Protein AF-A0A5E6NGQ7-F1 (afdb_monomer_lite)

Secondary structure (DSSP, 8-state):
--SS-SSEESTTSTTGGG-EEE--SSSSSS--TTTEEETTTTTEEEEE----HHHHEEEEE-TTS-EEEEEEEEEETTS-EEEEEEEE----TTS--

Structure (mmCIF, N/CA/C/O backbone):
data_AF-A0A5E6NGQ7-F1
#
_entry.id   AF-A0A5E6NGQ7-F1
#
loop_
_atom_site.group_PDB
_atom_site.id
_atom_site.type_symbol
_atom_site.label_atom_id
_atom_site.label_alt_id
_atom_site.label_comp_id
_atom_site.label_asym_id
_atom_site.label_entity_id
_atom_site.label_seq_id
_atom_site.pdbx_PDB_ins_code
_atom_site.Cartn_x
_atom_site.Cartn_y
_atom_site.Cartn_z
_atom_site.occupancy
_atom_site.B_iso_or_equiv
_atom_site.auth_seq_id
_atom_site.auth_comp_id
_atom_site.auth_asym_id
_atom_site.auth_atom_id
_atom_site.pdbx_PDB_model_num
ATOM 1 N N . MET A 1 1 ? -5.392 8.891 7.326 1.00 77.38 1 MET A N 1
ATOM 2 C CA . MET A 1 1 ? -4.154 9.348 7.990 1.00 77.38 1 MET A CA 1
ATOM 3 C C . MET A 1 1 ? -4.274 9.005 9.465 1.00 77.38 1 MET A C 1
ATOM 5 O O . MET A 1 1 ? -5.401 9.082 9.945 1.00 77.38 1 MET A O 1
ATOM 9 N N . ASP A 1 2 ? -3.164 8.585 10.086 1.00 93.94 2 ASP A N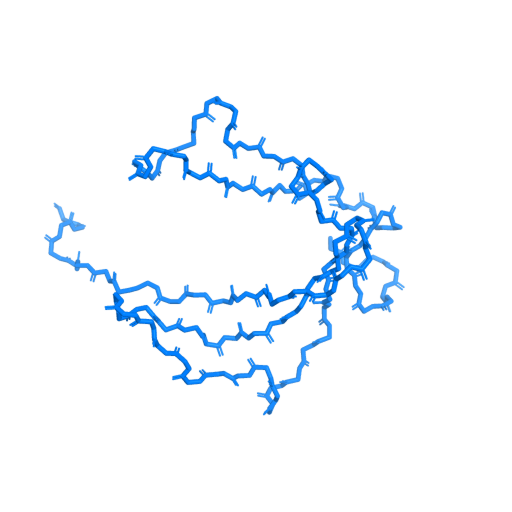 1
ATOM 10 C CA . ASP A 1 2 ? -3.082 7.967 11.424 1.00 93.94 2 ASP A CA 1
ATOM 11 C C . ASP A 1 2 ? -3.467 9.015 12.468 1.00 93.94 2 ASP A C 1
ATOM 13 O O . ASP A 1 2 ? -2.723 9.953 12.743 1.00 93.94 2 ASP A O 1
ATOM 17 N N . SER A 1 3 ? -4.711 8.947 12.914 1.00 96.62 3 SER A N 1
ATOM 18 C CA . SER A 1 3 ? -5.362 9.966 13.732 1.00 96.62 3 SER A CA 1
ATOM 19 C C . SER A 1 3 ? -5.322 9.634 15.217 1.00 96.62 3 SER A C 1
ATOM 21 O O . SER A 1 3 ? -5.453 10.538 16.044 1.00 96.62 3 SER A O 1
ATOM 23 N N . ASN A 1 4 ? -5.117 8.362 15.554 1.00 96.69 4 ASN A N 1
ATOM 24 C CA . ASN A 1 4 ? -4.948 7.886 16.921 1.00 96.69 4 ASN A CA 1
ATOM 25 C C . ASN A 1 4 ? -3.466 7.633 17.287 1.00 96.69 4 ASN A C 1
ATOM 27 O O . ASN A 1 4 ? -3.182 7.401 18.461 1.00 96.69 4 ASN A O 1
ATOM 3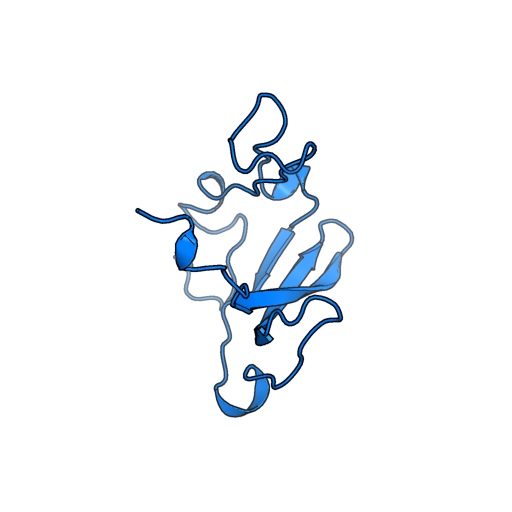1 N N . ASN A 1 5 ? -2.535 7.779 16.335 1.00 95.75 5 ASN A N 1
ATOM 32 C CA . ASN A 1 5 ? -1.086 7.591 16.474 1.00 95.75 5 ASN A CA 1
ATOM 33 C C . ASN A 1 5 ? -0.700 6.183 16.951 1.00 95.75 5 ASN A C 1
ATOM 35 O O . ASN A 1 5 ? 0.205 6.035 17.779 1.00 95.75 5 ASN A O 1
ATOM 39 N N . ASP A 1 6 ? -1.389 5.149 16.466 1.00 96.50 6 ASP A N 1
ATOM 40 C CA . ASP A 1 6 ? -1.123 3.758 16.854 1.00 96.50 6 ASP A CA 1
ATOM 41 C C . ASP A 1 6 ? -0.163 3.016 15.902 1.00 96.50 6 ASP A C 1
ATOM 43 O O . ASP A 1 6 ? 0.122 1.828 16.095 1.00 96.50 6 ASP A O 1
ATOM 47 N N . GLY A 1 7 ? 0.403 3.723 14.917 1.00 96.19 7 GLY A N 1
ATOM 48 C CA . GLY A 1 7 ? 1.407 3.180 14.005 1.00 96.19 7 GLY A CA 1
ATOM 49 C C . GLY A 1 7 ? 0.804 2.391 12.841 1.00 96.19 7 GLY A C 1
ATOM 50 O O . GLY A 1 7 ? 1.510 1.621 12.174 1.00 96.19 7 GLY A O 1
ATOM 51 N N . LYS A 1 8 ? -0.494 2.553 12.582 1.00 96.75 8 LYS A N 1
ATOM 52 C CA . LYS A 1 8 ? -1.181 1.992 11.420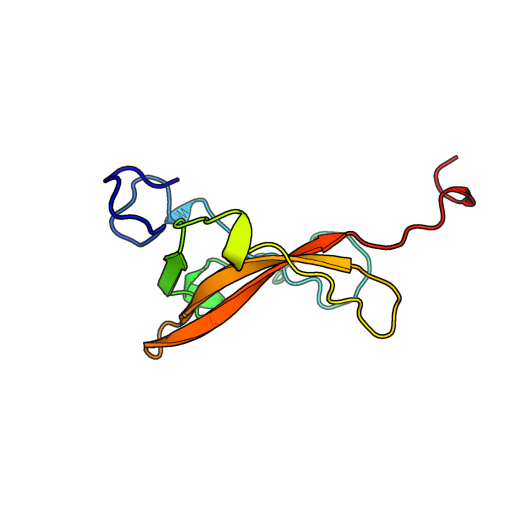 1.00 96.75 8 LYS A CA 1
ATOM 53 C C . LYS A 1 8 ? -2.307 2.916 10.961 1.00 96.75 8 LYS A C 1
ATOM 55 O O . LYS A 1 8 ? -2.783 3.771 11.684 1.00 96.75 8 LYS A O 1
ATOM 60 N N . ILE A 1 9 ? -2.716 2.727 9.713 1.00 97.75 9 ILE A N 1
ATOM 61 C CA . ILE A 1 9 ? -3.947 3.283 9.163 1.00 97.75 9 ILE A CA 1
ATOM 62 C C . ILE A 1 9 ? -4.987 2.174 9.155 1.00 97.75 9 ILE A C 1
ATOM 64 O O . ILE A 1 9 ? -4.825 1.210 8.399 1.00 97.75 9 ILE A O 1
ATOM 68 N N . ASP A 1 10 ? -6.030 2.284 9.970 1.00 97.62 10 ASP A N 1
ATOM 69 C CA . ASP A 1 10 ? -7.112 1.299 10.038 1.00 97.62 10 ASP A CA 1
ATOM 70 C C . ASP A 1 10 ? -8.491 1.923 10.311 1.00 97.62 10 ASP A C 1
ATOM 72 O O . ASP A 1 10 ? -8.666 3.136 10.275 1.00 97.62 10 ASP A O 1
ATOM 76 N N . ASN A 1 11 ? -9.515 1.093 10.525 1.00 96.44 11 ASN A N 1
ATOM 77 C CA . ASN A 1 11 ? -10.893 1.555 10.705 1.00 96.44 11 ASN A CA 1
ATOM 78 C C . ASN A 1 11 ? -11.133 2.399 11.972 1.00 96.44 11 ASN A C 1
ATOM 80 O O . ASN A 1 11 ? -12.239 2.916 12.137 1.00 96.44 11 ASN A O 1
ATOM 84 N N . GLN A 1 12 ? -10.144 2.526 12.856 1.00 97.25 12 GLN A N 1
ATOM 85 C CA . GLN A 1 12 ? -10.183 3.433 13.998 1.00 97.25 12 GLN A CA 1
ATOM 86 C C . GLN A 1 12 ? -9.802 4.869 13.599 1.00 97.25 12 GLN A C 1
ATOM 88 O O . GLN A 1 12 ? -9.988 5.783 14.401 1.00 97.25 12 GLN A O 1
ATOM 93 N N . ASP A 1 13 ? -9.334 5.087 12.363 1.00 97.88 13 ASP A N 1
ATOM 94 C CA . ASP A 1 13 ? -8.973 6.407 11.860 1.00 97.88 13 ASP A CA 1
ATOM 95 C C . ASP A 1 13 ? -10.106 7.146 11.160 1.00 97.88 13 ASP A C 1
ATOM 97 O O . ASP A 1 13 ? -10.729 6.645 10.219 1.00 97.88 13 ASP A O 1
ATOM 101 N N . THR A 1 14 ? -10.255 8.429 11.500 1.00 96.00 14 THR A N 1
ATOM 102 C CA . THR A 1 14 ? -11.277 9.333 10.939 1.00 96.00 14 THR A CA 1
ATOM 103 C C . THR A 1 14 ? -11.312 9.334 9.406 1.00 96.00 14 THR A C 1
ATOM 105 O O . THR A 1 14 ? -12.376 9.407 8.799 1.00 96.00 14 THR A O 1
ATOM 108 N N . ASN A 1 15 ? -10.145 9.242 8.763 1.00 92.31 15 ASN A N 1
ATOM 109 C CA . ASN A 1 15 ? -10.003 9.361 7.310 1.00 92.31 15 ASN A CA 1
ATOM 110 C C . ASN A 1 15 ? -9.736 8.024 6.600 1.00 92.31 15 ASN A C 1
ATOM 112 O O . ASN A 1 15 ? -9.384 8.033 5.421 1.00 92.31 15 ASN A O 1
ATOM 116 N N . PHE A 1 16 ? -9.875 6.882 7.279 1.00 95.12 16 PHE A N 1
ATOM 117 C CA . PHE A 1 16 ? -9.619 5.566 6.679 1.00 95.12 16 PHE A CA 1
ATOM 118 C C . PHE A 1 16 ? -10.476 5.310 5.436 1.00 95.12 16 PHE A C 1
ATOM 120 O O . PHE A 1 16 ? -9.966 4.931 4.385 1.00 95.12 16 PHE A O 1
ATOM 127 N N . ASN A 1 17 ? -11.773 5.614 5.525 1.00 94.19 17 ASN A N 1
ATOM 128 C CA . ASN A 1 17 ? -12.742 5.357 4.454 1.00 94.19 17 ASN A CA 1
ATOM 129 C C . ASN A 1 17 ? -12.538 6.230 3.201 1.00 94.19 17 ASN A C 1
ATOM 131 O O . ASN A 1 17 ? -13.070 5.908 2.129 1.00 94.19 17 ASN A O 1
ATOM 135 N N . ASN A 1 18 ? -11.760 7.310 3.324 1.00 95.94 18 ASN A N 1
ATOM 136 C CA . ASN A 1 18 ? -11.421 8.192 2.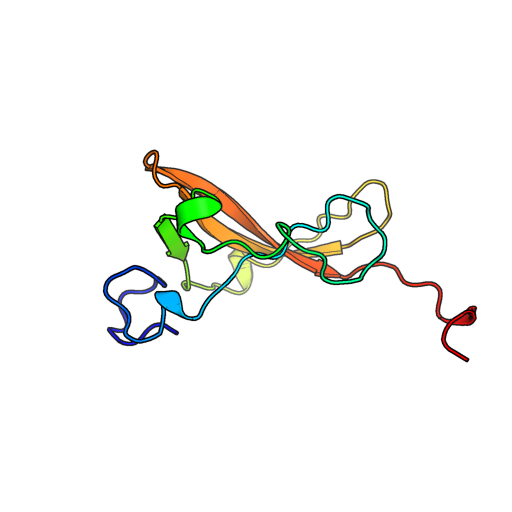210 1.00 95.94 18 ASN A CA 1
ATOM 137 C C . ASN A 1 18 ? -10.327 7.590 1.322 1.00 95.94 18 ASN A C 1
ATOM 139 O O . ASN A 1 18 ? -10.254 7.932 0.144 1.00 95.94 18 ASN A O 1
ATOM 143 N N . LEU A 1 19 ? -9.506 6.680 1.856 1.00 96.81 19 LEU A N 1
ATOM 144 C CA . LEU A 1 19 ? -8.493 5.990 1.069 1.00 96.81 19 LEU A CA 1
ATOM 145 C C . LEU A 1 19 ? -9.145 5.003 0.098 1.00 96.81 19 LEU A C 1
ATOM 147 O O . LEU A 1 19 ? -10.132 4.329 0.418 1.00 96.81 19 LEU A O 1
ATOM 151 N N . LYS A 1 20 ? -8.561 4.923 -1.096 1.00 97.44 20 LYS A N 1
ATOM 152 C CA . LYS A 1 20 ? -8.966 4.027 -2.176 1.00 97.44 20 LYS A CA 1
ATOM 153 C C . LYS A 1 20 ? -7.742 3.311 -2.734 1.00 97.44 20 LYS A C 1
ATOM 155 O O . LYS A 1 20 ? -6.625 3.806 -2.613 1.00 97.44 20 LYS A O 1
ATOM 160 N N . ILE A 1 21 ? -7.978 2.158 -3.342 1.00 97.44 21 ILE A N 1
ATOM 161 C CA . ILE A 1 21 ? -7.016 1.430 -4.163 1.00 97.44 21 ILE A CA 1
ATOM 162 C C . ILE A 1 21 ? -7.489 1.560 -5.602 1.00 97.44 21 ILE A C 1
ATOM 164 O O . ILE A 1 21 ? -8.636 1.228 -5.897 1.00 97.44 21 ILE A O 1
ATOM 168 N N . TRP A 1 22 ? -6.621 2.051 -6.477 1.00 97.88 22 TRP A N 1
ATOM 169 C CA . TRP A 1 22 ? -6.852 1.985 -7.911 1.00 97.88 22 TRP A CA 1
ATOM 170 C C . TRP A 1 22 ? -6.157 0.741 -8.453 1.00 97.88 22 TRP A C 1
ATOM 172 O O . TRP A 1 22 ? -4.964 0.539 -8.226 1.00 97.88 22 TRP A O 1
ATOM 182 N N . GLN A 1 23 ? -6.931 -0.106 -9.118 1.00 97.31 23 GLN A N 1
ATOM 183 C CA . GLN A 1 23 ? -6.428 -1.220 -9.900 1.00 97.31 23 GLN A CA 1
ATOM 184 C C . GLN A 1 23 ? -6.801 -0.964 -11.353 1.00 97.31 23 GLN A C 1
ATOM 186 O O . GLN A 1 23 ? -7.925 -1.264 -11.750 1.00 97.31 23 GLN A O 1
ATOM 191 N N . ASP A 1 24 ? -5.844 -0.441 -12.112 1.00 96.88 24 ASP A N 1
ATOM 192 C CA . ASP A 1 24 ? -5.946 -0.341 -13.562 1.00 96.88 24 ASP A CA 1
ATOM 193 C C . ASP A 1 24 ? -5.990 -1.761 -14.157 1.00 96.88 24 ASP A C 1
ATOM 195 O O . ASP A 1 24 ? -5.025 -2.531 -14.079 1.00 96.88 24 ASP A O 1
ATOM 199 N N . LYS A 1 25 ? -7.158 -2.157 -14.664 1.00 96.25 25 LYS A N 1
ATOM 200 C CA . LYS A 1 25 ? -7.423 -3.510 -15.170 1.00 96.25 25 LYS A CA 1
ATOM 201 C C . LYS A 1 25 ? -7.069 -3.649 -16.639 1.00 96.25 25 LYS A C 1
ATOM 203 O O . LYS A 1 25 ? -6.856 -4.777 -17.089 1.00 96.25 25 LYS A O 1
ATOM 208 N N . ASN A 1 26 ? -7.057 -2.547 -17.380 1.00 96.25 26 ASN A N 1
ATOM 209 C CA . ASN A 1 26 ? -6.810 -2.534 -18.818 1.00 96.25 26 ASN A CA 1
ATOM 210 C C . ASN A 1 26 ? -5.421 -1.971 -19.179 1.00 96.25 26 ASN A C 1
ATOM 212 O O . ASN A 1 26 ? -5.006 -2.102 -20.330 1.00 96.25 26 ASN A O 1
ATOM 216 N N . SER A 1 27 ? -4.679 -1.468 -18.188 1.00 94.25 27 SER A N 1
ATOM 217 C CA . SER A 1 27 ? -3.342 -0.879 -18.306 1.00 94.25 27 SER A CA 1
ATOM 218 C C . SER A 1 27 ? -3.293 0.358 -19.207 1.00 94.25 27 SER A C 1
ATOM 220 O O . SER A 1 27 ? -2.292 0.574 -19.894 1.00 94.25 27 SER A O 1
ATOM 222 N N . ASP A 1 28 ? -4.366 1.149 -19.251 1.00 95.00 28 ASP A N 1
ATOM 223 C CA . ASP A 1 28 ? -4.456 2.352 -20.085 1.00 95.00 28 ASP A CA 1
ATOM 224 C C . ASP A 1 28 ? -4.098 3.655 -19.342 1.00 95.00 28 ASP A C 1
ATOM 226 O O . ASP A 1 28 ? -4.037 4.729 -19.956 1.00 95.00 28 ASP A O 1
ATOM 230 N N . GLY A 1 29 ? -3.822 3.565 -18.036 1.00 93.31 29 GLY A N 1
ATOM 231 C CA . GLY A 1 29 ? -3.427 4.686 -17.193 1.00 93.31 29 GLY A CA 1
ATOM 232 C C . GLY A 1 29 ? -4.556 5.667 -16.873 1.00 93.31 29 GLY A C 1
ATOM 233 O O . GLY A 1 29 ? -4.277 6.770 -16.389 1.00 93.31 29 GLY A O 1
ATOM 234 N N . LYS A 1 30 ? -5.818 5.315 -17.134 1.00 95.81 30 LYS A N 1
ATOM 235 C CA . LYS A 1 30 ? -6.997 6.126 -16.818 1.00 95.81 30 LYS A CA 1
ATOM 236 C C . LYS A 1 30 ? -7.862 5.415 -15.799 1.00 95.81 30 LYS A C 1
ATOM 238 O O . LYS A 1 30 ? -7.872 4.204 -15.686 1.00 95.81 30 LYS A O 1
ATOM 243 N N . LEU A 1 31 ? -8.591 6.211 -15.024 1.00 96.69 31 LEU A N 1
ATOM 244 C CA . LEU A 1 31 ? -9.522 5.658 -14.059 1.00 96.69 31 LEU A CA 1
ATOM 245 C C . LEU A 1 31 ? -10.840 5.298 -14.743 1.00 96.69 31 LEU A C 1
ATOM 247 O O . LEU A 1 31 ? -11.614 6.201 -15.075 1.00 96.69 31 LEU A O 1
ATOM 251 N N . ASP A 1 32 ? -11.121 4.004 -14.845 1.00 97.69 32 ASP A N 1
ATOM 252 C CA . ASP A 1 32 ? -12.379 3.493 -15.386 1.00 97.69 32 ASP A CA 1
ATOM 253 C C . ASP A 1 32 ? -13.356 2.987 -14.307 1.00 97.69 32 ASP A C 1
ATOM 255 O O . ASP A 1 32 ? -13.049 2.825 -13.116 1.00 97.69 32 ASP A O 1
ATOM 259 N N . GLU A 1 33 ? -14.602 2.744 -14.727 1.00 96.81 33 GLU A N 1
ATOM 260 C CA . GLU A 1 33 ? -15.636 2.185 -13.860 1.00 96.81 33 GLU A CA 1
ATOM 261 C C . GLU A 1 33 ? -15.223 0.803 -13.327 1.00 96.81 33 GLU A C 1
ATOM 263 O O . GLU A 1 33 ? -14.875 -0.115 -14.069 1.00 96.81 33 GLU A O 1
ATOM 268 N N . GLY A 1 34 ? -15.295 0.633 -12.004 1.00 95.50 34 GLY A N 1
ATOM 269 C CA . GLY A 1 34 ? -14.950 -0.628 -11.345 1.00 95.50 34 GLY A CA 1
ATOM 270 C C . GLY A 1 34 ? -13.454 -0.840 -11.088 1.00 95.50 34 GLY A C 1
ATOM 271 O O . GLY A 1 34 ? -13.075 -1.940 -10.666 1.00 95.50 34 GLY A O 1
ATOM 272 N N . GLU A 1 35 ? -12.617 0.176 -11.302 1.00 98.12 35 GLU A N 1
ATOM 273 C CA . GLU A 1 35 ? -11.182 0.154 -10.978 1.00 98.12 35 GLU A CA 1
ATOM 274 C C . GLU A 1 35 ? -10.839 0.820 -9.642 1.00 98.12 35 GLU A C 1
ATOM 276 O O . GLU A 1 35 ? -9.806 0.520 -9.040 1.00 98.12 35 GLU A O 1
ATOM 281 N N . LEU A 1 36 ? -11.713 1.705 -9.149 1.00 98.00 36 LEU A N 1
ATOM 282 C CA . LEU A 1 36 ? -11.560 2.332 -7.840 1.00 98.00 36 LEU A CA 1
ATOM 283 C C . LEU A 1 36 ? -12.233 1.493 -6.754 1.00 98.00 36 LEU A C 1
ATOM 285 O O . LEU A 1 36 ? -13.458 1.375 -6.693 1.00 98.00 36 LEU A O 1
ATOM 289 N N . LEU A 1 37 ? -11.427 0.952 -5.850 1.00 97.94 37 LEU A N 1
ATOM 290 C CA . LEU A 1 37 ? -11.864 0.106 -4.748 1.00 97.94 37 LEU A CA 1
ATOM 291 C C . LEU A 1 37 ? -11.679 0.828 -3.412 1.00 97.94 37 LEU A C 1
ATOM 293 O O . LEU A 1 37 ? -10.730 1.581 -3.206 1.00 97.94 37 LEU A O 1
ATOM 297 N N . SER A 1 38 ? -12.556 0.564 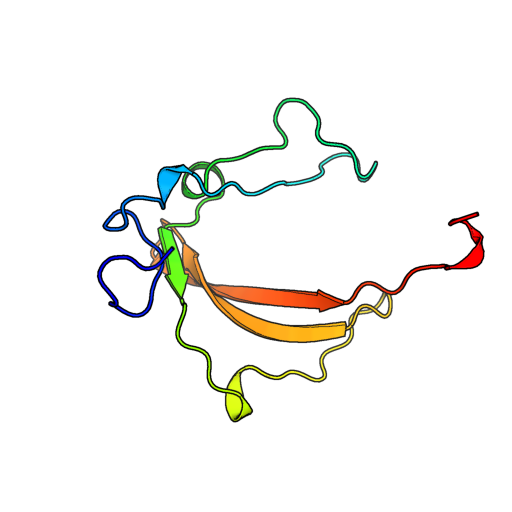-2.447 1.00 97.00 38 SER A N 1
ATOM 298 C CA . SER A 1 38 ? -12.211 0.781 -1.037 1.00 97.00 38 SER A CA 1
ATOM 299 C C . SER A 1 38 ? -11.130 -0.209 -0.588 1.00 97.00 38 SER A C 1
ATOM 301 O O . SER A 1 38 ? -11.000 -1.294 -1.156 1.00 97.00 38 SER A O 1
ATOM 303 N N . LEU A 1 39 ? -10.398 0.117 0.482 1.00 97.31 39 LEU A N 1
ATOM 304 C CA . LEU A 1 39 ? -9.414 -0.800 1.075 1.00 97.31 39 LEU A CA 1
ATOM 305 C C . LEU A 1 39 ? -10.038 -2.159 1.426 1.00 97.31 39 LEU A C 1
ATOM 307 O O . LEU A 1 39 ? -9.464 -3.196 1.110 1.00 97.31 39 LEU A O 1
ATOM 311 N N . ALA A 1 40 ? -11.246 -2.162 1.996 1.00 95.31 40 ALA A N 1
ATOM 312 C CA . ALA A 1 40 ? -11.955 -3.390 2.343 1.00 95.31 40 ALA A CA 1
ATOM 313 C C . ALA A 1 40 ? -12.304 -4.244 1.110 1.00 95.31 40 ALA A C 1
ATOM 315 O O . ALA A 1 40 ? -12.122 -5.460 1.148 1.00 95.31 40 ALA A O 1
ATOM 316 N N . GLN A 1 41 ? -12.751 -3.623 0.008 1.00 96.75 41 GLN A N 1
ATOM 317 C CA . GLN A 1 41 ? -12.991 -4.325 -1.265 1.00 96.75 41 GLN A CA 1
ATOM 318 C C . GLN A 1 41 ? -11.700 -4.911 -1.851 1.00 96.75 41 GLN A C 1
ATOM 320 O O . GLN A 1 41 ? -11.739 -5.987 -2.437 1.00 96.75 41 GLN A O 1
ATOM 325 N N . ALA A 1 42 ? -10.562 -4.244 -1.647 1.00 96.94 42 ALA A N 1
ATOM 326 C CA . ALA A 1 42 ? -9.239 -4.743 -2.020 1.00 96.94 42 ALA A CA 1
ATOM 327 C C . ALA A 1 42 ? -8.646 -5.752 -1.008 1.00 96.94 42 ALA A C 1
ATOM 329 O O . ALA A 1 42 ? -7.509 -6.191 -1.165 1.00 96.94 42 ALA A O 1
ATOM 330 N N . GLY A 1 43 ? -9.382 -6.123 0.047 1.00 97.06 43 GLY A N 1
ATOM 331 C CA . GLY A 1 43 ? -8.921 -7.073 1.064 1.00 97.06 43 GLY A CA 1
ATOM 332 C C . GLY A 1 43 ? -7.892 -6.508 2.049 1.00 97.06 43 GLY A C 1
ATOM 333 O O . GLY A 1 43 ? -7.236 -7.282 2.745 1.00 97.06 43 GLY A O 1
ATOM 334 N N . VAL A 1 44 ? -7.749 -5.185 2.141 1.00 98.00 44 VAL A N 1
ATOM 335 C CA . VAL A 1 44 ? -6.836 -4.487 3.057 1.00 98.00 44 VAL A CA 1
ATOM 336 C C . VAL A 1 44 ? -7.561 -4.134 4.355 1.00 98.00 44 VAL A C 1
ATOM 338 O O . VAL A 1 44 ? -8.594 -3.466 4.346 1.0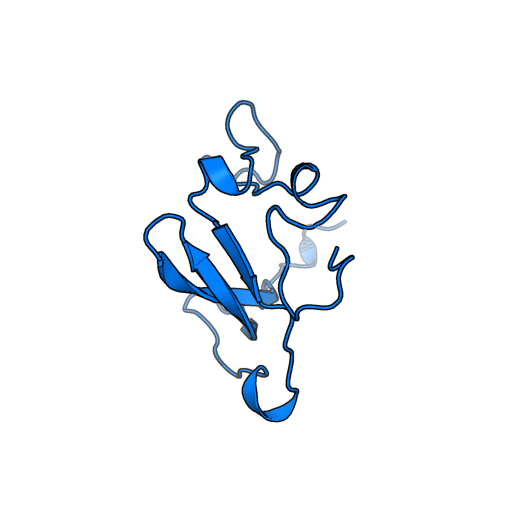0 98.00 44 VAL A O 1
ATOM 341 N N . LYS A 1 45 ? -6.997 -4.566 5.487 1.00 97.88 45 LYS A N 1
ATOM 342 C CA . LYS A 1 45 ? -7.493 -4.262 6.837 1.00 97.88 45 LYS A CA 1
ATOM 343 C C . LYS A 1 45 ? -6.763 -3.080 7.467 1.00 97.88 45 LYS A C 1
ATOM 345 O O . LYS A 1 45 ? -7.409 -2.243 8.086 1.00 97.88 45 LYS A O 1
ATOM 350 N N . SER A 1 46 ? -5.440 -3.029 7.335 1.00 98.06 46 SER A N 1
ATOM 351 C CA . SER A 1 46 ? -4.629 -1.937 7.875 1.00 98.06 46 SER A CA 1
ATOM 352 C C . SER A 1 46 ? -3.345 -1.730 7.081 1.00 98.06 46 SER A C 1
ATOM 354 O O . SER A 1 46 ? -2.796 -2.685 6.530 1.00 98.06 46 SER A O 1
ATOM 356 N N . LEU A 1 47 ? -2.849 -0.495 7.050 1.00 97.62 47 LEU A N 1
ATOM 357 C CA . LEU A 1 47 ? -1.546 -0.131 6.483 1.00 97.62 47 LEU A CA 1
ATOM 358 C C . LEU A 1 47 ? -0.592 0.198 7.630 1.00 97.62 47 LEU A C 1
ATOM 360 O O . LEU A 1 47 ? -0.951 0.988 8.492 1.00 97.62 47 LEU A O 1
ATOM 364 N N . ASN A 1 48 ? 0.605 -0.375 7.670 1.00 96.94 48 ASN A N 1
ATOM 365 C CA . ASN A 1 48 ? 1.584 -0.063 8.711 1.00 96.94 48 ASN A CA 1
ATOM 366 C C . ASN A 1 48 ? 2.292 1.263 8.388 1.00 96.94 48 ASN A C 1
ATOM 368 O O . ASN A 1 48 ? 2.828 1.414 7.289 1.00 96.94 48 ASN A O 1
ATOM 372 N N . THR A 1 49 ? 2.305 2.209 9.330 1.00 95.25 49 THR A N 1
ATOM 373 C CA . THR A 1 49 ? 2.965 3.520 9.168 1.00 95.25 49 THR A CA 1
ATOM 374 C C . THR A 1 49 ? 4.344 3.577 9.818 1.00 95.25 49 THR A C 1
ATOM 376 O O . THR A 1 49 ? 5.065 4.559 9.637 1.00 95.25 49 THR A O 1
ATOM 379 N N . ASN A 1 50 ? 4.755 2.524 10.531 1.00 92.50 50 ASN A N 1
ATOM 380 C CA . ASN A 1 50 ? 6.093 2.440 11.100 1.00 92.50 50 ASN A CA 1
ATOM 381 C C . ASN A 1 50 ? 7.128 2.340 9.982 1.00 92.50 50 ASN A C 1
ATOM 383 O O . ASN A 1 50 ? 7.285 1.302 9.335 1.00 92.50 50 ASN A O 1
ATOM 387 N N . TYR A 1 51 ? 7.851 3.437 9.792 1.00 88.88 51 TYR A N 1
ATOM 388 C CA . TYR A 1 51 ? 8.946 3.538 8.848 1.00 88.88 51 TYR A CA 1
ATOM 389 C C . TYR A 1 51 ? 10.273 3.670 9.591 1.00 88.88 51 TYR A C 1
ATOM 391 O O . TYR A 1 51 ? 10.468 4.554 10.426 1.00 88.88 51 TYR A O 1
ATOM 399 N N . ASN A 1 52 ? 11.216 2.805 9.247 1.00 91.69 52 ASN A N 1
ATOM 400 C CA . ASN A 1 52 ? 12.602 2.869 9.655 1.00 91.69 52 ASN A CA 1
ATOM 401 C C . ASN A 1 52 ? 13.492 2.916 8.414 1.00 91.69 52 ASN A C 1
ATOM 403 O O . ASN A 1 52 ? 13.562 1.967 7.637 1.00 91.69 52 ASN A O 1
ATOM 407 N N . TYR A 1 53 ? 14.239 4.008 8.275 1.00 86.06 53 TYR A N 1
ATOM 408 C CA . TYR A 1 53 ? 15.113 4.238 7.130 1.00 86.06 53 TYR A CA 1
ATOM 409 C C . TYR A 1 53 ? 16.078 3.071 6.847 1.00 86.06 53 TYR A C 1
ATOM 411 O O . TYR A 1 53 ? 16.281 2.711 5.693 1.00 86.06 53 TYR A O 1
ATOM 419 N N . ASN A 1 54 ? 16.645 2.434 7.871 1.00 88.25 54 ASN A N 1
ATOM 420 C CA . ASN A 1 54 ? 17.634 1.372 7.671 1.00 88.25 54 ASN A CA 1
ATOM 421 C C . ASN A 1 54 ? 17.014 0.029 7.259 1.00 88.25 54 ASN A C 1
ATOM 423 O O . ASN A 1 54 ? 17.726 -0.818 6.731 1.00 88.25 54 ASN A O 1
ATOM 427 N N . TYR A 1 55 ? 15.718 -0.176 7.514 1.00 86.31 55 TYR A N 1
ATOM 428 C CA . TYR A 1 55 ? 15.042 -1.453 7.257 1.00 86.31 55 TYR A CA 1
ATOM 429 C C . TYR A 1 55 ? 14.054 -1.397 6.099 1.00 86.31 55 TYR A C 1
ATOM 431 O O . TYR A 1 55 ? 13.801 -2.415 5.466 1.00 86.31 55 TYR A O 1
ATOM 439 N N . ASN A 1 56 ? 13.473 -0.229 5.840 1.00 94.06 56 ASN A N 1
ATOM 440 C CA . ASN A 1 56 ? 12.452 -0.077 4.818 1.00 94.06 56 ASN A CA 1
ATOM 441 C C . ASN A 1 56 ? 13.032 0.388 3.482 1.00 94.06 56 ASN A C 1
ATOM 443 O O . ASN A 1 56 ? 12.341 0.235 2.487 1.00 94.06 56 ASN A O 1
ATOM 447 N N . ASN A 1 57 ? 14.265 0.908 3.416 1.00 94.31 57 ASN A N 1
ATOM 448 C CA . ASN A 1 57 ? 14.916 1.129 2.123 1.00 94.31 57 ASN A CA 1
ATOM 449 C C . ASN A 1 57 ? 15.286 -0.206 1.464 1.00 94.31 57 ASN A C 1
ATOM 451 O O . ASN A 1 57 ? 15.745 -1.139 2.122 1.00 94.31 57 ASN A O 1
ATOM 455 N N . SER A 1 58 ? 15.128 -0.269 0.149 1.00 93.81 58 SER A N 1
ATOM 456 C CA . SER A 1 58 ? 15.361 -1.449 -0.668 1.00 93.81 58 SER A CA 1
ATOM 457 C C . SER A 1 58 ? 16.100 -1.073 -1.951 1.00 93.81 58 SER A C 1
ATOM 459 O O . SER A 1 58 ? 15.910 0.005 -2.511 1.00 93.81 58 SER A O 1
ATOM 461 N N . ASN A 1 59 ? 16.949 -1.994 -2.407 1.00 93.94 59 ASN A N 1
ATOM 462 C CA . ASN A 1 59 ? 17.640 -1.923 -3.696 1.00 93.94 59 ASN A CA 1
ATOM 463 C C . ASN A 1 59 ? 17.027 -2.899 -4.718 1.00 93.94 59 ASN A C 1
ATOM 465 O O . ASN A 1 59 ? 17.660 -3.206 -5.725 1.00 93.94 59 ASN A O 1
ATOM 469 N N . GLU A 1 60 ? 15.837 -3.444 -4.438 1.00 95.38 60 GLU A N 1
ATOM 470 C CA . GLU A 1 60 ? 15.121 -4.319 -5.366 1.00 95.38 60 GLU A CA 1
ATOM 471 C C . GLU A 1 60 ? 14.751 -3.541 -6.640 1.00 95.38 60 GLU A C 1
ATOM 473 O O . GLU A 1 60 ? 14.169 -2.457 -6.584 1.00 95.38 60 GLU A O 1
ATOM 478 N N . VAL A 1 61 ? 15.088 -4.118 -7.792 1.00 95.44 61 VAL A N 1
ATOM 479 C CA . VAL A 1 61 ? 14.682 -3.657 -9.124 1.00 95.44 61 VAL A CA 1
ATOM 480 C C . VAL A 1 61 ? 14.023 -4.841 -9.818 1.00 95.44 61 VAL A C 1
ATOM 482 O O . VAL A 1 61 ? 14.555 -5.954 -9.770 1.00 95.44 61 VAL A O 1
ATOM 485 N N . ASP A 1 62 ? 12.850 -4.629 -10.406 1.00 94.31 62 ASP A N 1
ATOM 486 C CA . ASP A 1 62 ? 12.118 -5.696 -11.087 1.00 94.31 62 ASP A CA 1
ATOM 487 C C . ASP A 1 62 ? 12.592 -5.923 -12.535 1.00 94.31 62 ASP A C 1
ATOM 489 O O . ASP A 1 62 ? 13.482 -5.247 -13.050 1.00 94.31 62 ASP A O 1
ATOM 493 N N . ALA A 1 63 ? 12.002 -6.916 -13.204 1.00 94.75 63 ALA A N 1
ATOM 494 C CA . ALA A 1 63 ? 12.368 -7.289 -14.571 1.00 94.75 63 ALA A CA 1
ATOM 495 C C . ALA A 1 63 ? 12.086 -6.192 -15.617 1.00 94.75 63 ALA A C 1
ATOM 497 O O . ALA A 1 63 ? 12.631 -6.260 -16.717 1.00 94.75 63 ALA A O 1
ATOM 498 N N . ASN A 1 64 ? 11.257 -5.200 -15.278 1.00 91.38 64 ASN A N 1
ATOM 499 C CA . ASN A 1 64 ? 10.933 -4.053 -16.123 1.00 91.38 64 ASN A CA 1
ATOM 500 C C . ASN A 1 64 ? 11.727 -2.801 -15.717 1.00 91.38 64 ASN A C 1
ATOM 502 O O . ASN A 1 64 ? 11.370 -1.702 -16.127 1.00 91.38 64 ASN A O 1
ATOM 506 N N . ASN A 1 65 ? 12.794 -2.962 -14.926 1.00 93.44 65 ASN A N 1
ATOM 507 C CA . ASN A 1 65 ? 13.675 -1.886 -14.476 1.00 93.44 65 ASN A CA 1
ATOM 508 C C . ASN A 1 65 ? 13.021 -0.872 -13.513 1.00 93.44 65 ASN A C 1
ATOM 510 O O . ASN A 1 65 ? 13.593 0.188 -13.259 1.00 93.44 65 ASN A O 1
ATOM 514 N N . ASN A 1 66 ? 11.870 -1.197 -12.909 1.00 93.94 66 ASN A N 1
ATOM 515 C CA . ASN A 1 66 ? 11.289 -0.338 -11.874 1.00 93.94 66 ASN A CA 1
ATOM 516 C C . ASN A 1 66 ? 11.963 -0.613 -10.530 1.00 93.94 66 ASN A C 1
ATOM 518 O O . ASN A 1 66 ? 12.116 -1.769 -10.122 1.00 93.94 66 ASN A O 1
ATOM 522 N N . ALA A 1 67 ? 12.335 0.445 -9.812 1.00 95.38 67 ALA A N 1
ATOM 523 C CA . ALA A 1 67 ? 12.978 0.327 -8.507 1.00 95.38 67 ALA A CA 1
ATOM 524 C C . ALA A 1 67 ? 11.943 0.339 -7.373 1.00 95.38 67 ALA A C 1
ATOM 526 O O . ALA A 1 67 ? 11.118 1.243 -7.282 1.00 95.38 67 ALA A O 1
ATOM 527 N N . HIS A 1 68 ? 12.019 -0.631 -6.464 1.00 95.38 68 HIS A N 1
ATOM 528 C CA . HIS A 1 68 ? 11.154 -0.757 -5.287 1.00 95.38 68 HIS A CA 1
ATOM 529 C C . HIS A 1 68 ? 11.920 -0.209 -4.084 1.00 95.38 68 HIS A C 1
ATOM 531 O O . HIS A 1 68 ? 12.613 -0.959 -3.393 1.00 95.38 68 HIS A O 1
ATOM 537 N N . LYS A 1 69 ? 11.864 1.111 -3.882 1.00 94.19 69 LYS A N 1
ATOM 538 C CA . LYS A 1 69 ? 12.814 1.834 -3.024 1.00 94.19 69 LYS A CA 1
ATOM 539 C C . LYS A 1 69 ? 12.465 1.820 -1.549 1.00 94.19 69 LYS A C 1
ATOM 541 O O . LYS A 1 69 ? 13.373 1.730 -0.729 1.00 94.19 69 LYS A O 1
ATOM 546 N N . GLN A 1 70 ? 11.184 1.889 -1.202 1.00 95.75 70 GLN A N 1
ATOM 547 C CA . GLN A 1 70 ? 10.734 1.783 0.182 1.00 95.75 70 GLN A CA 1
ATOM 548 C C . GLN A 1 70 ? 9.704 0.666 0.314 1.00 95.75 70 GLN A C 1
ATOM 550 O O . GLN A 1 70 ? 8.725 0.644 -0.420 1.00 95.75 70 GLN A O 1
ATOM 555 N N . GLN A 1 71 ? 9.904 -0.253 1.258 1.00 95.12 71 GLN A N 1
ATOM 556 C CA . GLN A 1 71 ? 9.024 -1.396 1.499 1.00 95.12 71 GLN A CA 1
ATOM 557 C C . GLN A 1 71 ? 8.433 -1.316 2.905 1.00 95.12 71 GLN A C 1
ATOM 559 O O . GLN A 1 71 ? 9.117 -1.556 3.897 1.00 95.12 71 GLN A O 1
ATOM 564 N N . GLY A 1 72 ? 7.157 -0.964 2.997 1.00 95.62 72 GLY A N 1
ATOM 565 C CA . GLY A 1 72 ? 6.333 -1.096 4.193 1.00 95.62 72 GLY A CA 1
ATOM 566 C C . GLY A 1 72 ? 5.554 -2.412 4.208 1.00 95.62 72 GLY A C 1
ATOM 567 O O . GLY A 1 72 ? 5.875 -3.378 3.511 1.00 95.62 72 GLY A O 1
ATOM 568 N N . SER A 1 73 ? 4.485 -2.450 5.000 1.00 97.06 73 SER A N 1
ATOM 569 C CA . SER A 1 73 ? 3.598 -3.613 5.066 1.00 97.06 73 SER A CA 1
ATOM 570 C C . SER A 1 73 ? 2.140 -3.218 5.252 1.00 97.06 73 SER A C 1
ATOM 572 O O . SER A 1 73 ? 1.828 -2.138 5.754 1.00 97.06 73 SER A O 1
ATOM 574 N N . PHE A 1 74 ? 1.242 -4.118 4.872 1.00 97.81 74 PHE A N 1
ATOM 575 C CA . PHE A 1 74 ? -0.179 -4.026 5.176 1.00 97.81 74 PHE A CA 1
ATOM 576 C C . PHE A 1 74 ? -0.698 -5.375 5.668 1.00 97.81 74 PHE A C 1
ATOM 578 O O . PHE A 1 74 ? -0.142 -6.423 5.339 1.00 97.81 74 PHE A O 1
ATOM 585 N N . THR A 1 75 ? -1.766 -5.352 6.459 1.00 98.38 75 THR A N 1
ATOM 586 C CA . THR A 1 75 ? -2.462 -6.564 6.908 1.00 98.38 75 THR A CA 1
ATOM 587 C C . THR A 1 75 ? -3.740 -6.739 6.102 1.00 98.38 75 THR A C 1
ATOM 589 O O . THR A 1 75 ? -4.507 -5.789 5.927 1.00 98.38 75 THR A O 1
ATOM 592 N N . THR A 1 76 ? -3.993 -7.950 5.617 1.00 98.12 76 THR A N 1
ATOM 593 C CA . THR A 1 76 ? -5.217 -8.293 4.892 1.00 98.12 76 THR A CA 1
ATOM 594 C C . THR A 1 76 ? -6.394 -8.506 5.844 1.00 98.12 76 THR A C 1
ATOM 596 O O . THR A 1 76 ? -6.230 -8.721 7.048 1.00 98.12 76 THR A O 1
ATOM 599 N N . THR A 1 77 ? -7.613 -8.511 5.313 1.00 97.25 77 THR A N 1
ATOM 600 C CA . THR A 1 77 ? -8.823 -8.889 6.068 1.00 97.25 77 THR A CA 1
ATOM 601 C C . THR A 1 77 ? -8.784 -10.339 6.558 1.00 97.25 77 THR A C 1
ATOM 603 O O . THR A 1 77 ? -9.396 -10.646 7.578 1.00 97.25 77 THR A O 1
ATOM 606 N N . ALA A 1 78 ? -7.993 -11.199 5.907 1.00 96.94 78 ALA A N 1
ATOM 607 C CA . ALA A 1 78 ? -7.697 -12.564 6.345 1.00 96.94 78 ALA A CA 1
ATOM 608 C C . ALA A 1 78 ? -6.598 -12.649 7.429 1.00 96.94 78 ALA A C 1
ATOM 610 O O . ALA A 1 78 ? -6.274 -13.742 7.887 1.00 96.94 78 ALA A O 1
ATOM 611 N N . GLY A 1 79 ? -6.006 -11.522 7.843 1.00 96.94 79 GLY A N 1
ATOM 612 C CA . GLY A 1 79 ? -4.971 -11.466 8.882 1.00 96.94 79 GLY A CA 1
ATOM 613 C C . GLY A 1 79 ? -3.550 -11.781 8.402 1.00 96.94 79 GLY A C 1
ATOM 614 O O . GLY A 1 79 ? -2.659 -11.944 9.227 1.00 96.94 79 GLY A O 1
ATOM 615 N N . THR A 1 80 ? -3.321 -11.867 7.090 1.00 98.06 80 THR A N 1
ATOM 616 C CA . THR A 1 80 ? -1.982 -12.069 6.508 1.00 98.06 80 THR A CA 1
ATOM 617 C C . THR A 1 80 ? -1.275 -10.732 6.314 1.00 98.06 80 THR A C 1
ATOM 619 O O . THR A 1 80 ? -1.904 -9.773 5.875 1.00 98.06 80 THR A O 1
ATOM 622 N N . THR A 1 81 ? 0.027 -10.668 6.586 1.00 97.69 81 THR A N 1
ATOM 623 C CA . THR A 1 81 ? 0.844 -9.476 6.319 1.00 97.69 81 THR A CA 1
ATOM 624 C C . THR A 1 81 ? 1.539 -9.591 4.966 1.00 97.69 81 THR A C 1
ATOM 626 O O . THR A 1 81 ? 2.204 -10.589 4.706 1.00 97.69 81 THR A O 1
ATOM 629 N N . ASN A 1 82 ? 1.427 -8.553 4.137 1.00 96.94 82 ASN A N 1
ATOM 630 C CA . ASN A 1 82 ? 2.038 -8.461 2.808 1.00 96.94 82 ASN A CA 1
ATOM 631 C C . ASN A 1 82 ? 2.881 -7.181 2.668 1.00 96.94 82 ASN A C 1
ATOM 633 O O . ASN A 1 82 ? 2.728 -6.241 3.452 1.00 96.94 82 ASN A O 1
ATOM 637 N N . LYS A 1 83 ? 3.764 -7.141 1.659 1.00 95.31 83 LYS A N 1
ATOM 638 C CA . LYS A 1 83 ? 4.583 -5.961 1.333 1.00 95.31 83 LYS A CA 1
ATOM 639 C C . LYS A 1 83 ? 3.729 -4.841 0.728 1.00 95.31 83 LYS A C 1
ATOM 641 O O . LYS A 1 83 ? 2.817 -5.100 -0.051 1.00 95.31 83 LYS A O 1
ATOM 646 N N . MET A 1 84 ? 4.080 -3.601 1.043 1.00 95.75 84 MET A N 1
ATOM 647 C CA . MET A 1 84 ? 3.598 -2.387 0.378 1.00 95.75 84 MET A CA 1
ATOM 648 C C . MET A 1 84 ? 4.827 -1.617 -0.099 1.00 95.75 84 MET A C 1
ATOM 650 O O . MET A 1 84 ? 5.697 -1.355 0.724 1.00 95.75 84 MET A O 1
ATOM 654 N N . ASN A 1 85 ? 4.917 -1.261 -1.380 1.00 95.31 85 ASN A N 1
ATOM 655 C CA . ASN A 1 85 ? 6.133 -0.668 -1.944 1.00 95.31 85 ASN A CA 1
ATOM 656 C C . ASN A 1 85 ? 5.894 0.748 -2.482 1.00 95.31 85 ASN A C 1
ATOM 658 O O . ASN A 1 85 ? 4.868 1.008 -3.106 1.00 95.31 85 ASN A O 1
ATOM 662 N N . ASP A 1 86 ? 6.876 1.622 -2.283 1.00 95.00 86 ASP A N 1
ATOM 663 C CA . ASP A 1 86 ? 7.104 2.819 -3.090 1.00 95.00 86 ASP A CA 1
ATOM 664 C C . ASP A 1 86 ? 7.900 2.393 -4.334 1.00 95.00 86 ASP A C 1
ATOM 666 O O . ASP A 1 86 ? 9.037 1.909 -4.227 1.00 95.00 86 ASP A O 1
ATOM 670 N N . VAL A 1 87 ? 7.255 2.485 -5.498 1.00 95.00 87 VAL A N 1
ATOM 671 C CA . VAL A 1 87 ? 7.789 2.019 -6.781 1.00 95.00 87 VAL A CA 1
ATOM 672 C C . VAL A 1 87 ? 8.122 3.220 -7.651 1.00 95.00 87 VAL A C 1
ATOM 674 O O . VAL A 1 87 ? 7.276 4.065 -7.936 1.00 95.00 87 VAL A O 1
ATOM 677 N N . TRP A 1 88 ? 9.369 3.267 -8.100 1.00 94.00 88 TRP A N 1
ATOM 678 C CA . TRP A 1 88 ? 9.881 4.264 -9.023 1.00 94.00 88 TRP A CA 1
ATOM 679 C C . TRP A 1 88 ? 9.886 3.652 -10.412 1.00 94.00 88 TRP A C 1
ATOM 681 O O . TRP A 1 88 ? 10.734 2.810 -10.720 1.00 94.00 88 TRP A O 1
ATOM 691 N N . PHE A 1 89 ? 8.909 4.062 -11.214 1.00 90.31 89 PHE A N 1
ATOM 692 C CA . PHE A 1 89 ? 8.776 3.601 -12.585 1.00 90.31 89 PHE A CA 1
ATOM 693 C C . PHE A 1 89 ? 9.882 4.173 -13.462 1.00 90.31 89 PHE A C 1
ATOM 695 O O . PHE A 1 89 ? 10.205 5.362 -13.375 1.00 90.31 89 PHE A O 1
ATOM 702 N N . ASP A 1 90 ? 10.434 3.319 -14.317 1.00 84.56 90 ASP A N 1
ATOM 703 C CA . ASP A 1 90 ? 11.232 3.781 -15.443 1.00 84.56 90 ASP A CA 1
ATOM 704 C C . ASP A 1 90 ? 10.279 4.406 -16.470 1.00 84.56 90 ASP A C 1
ATOM 706 O O . ASP A 1 90 ? 9.254 3.817 -16.821 1.00 84.56 90 ASP A O 1
ATOM 710 N N . VAL A 1 91 ? 10.562 5.632 -16.903 1.00 77.56 91 VAL A N 1
ATOM 711 C CA . VAL A 1 91 ? 9.686 6.382 -17.813 1.00 77.56 91 VAL A CA 1
ATOM 712 C C . VAL A 1 91 ? 10.478 6.855 -19.021 1.00 77.56 91 VAL A C 1
ATOM 714 O O . VAL A 1 91 ? 11.563 7.424 -18.884 1.00 77.56 91 VAL A O 1
ATOM 717 N N . ASP A 1 92 ? 9.924 6.663 -20.220 1.00 76.94 92 ASP A N 1
ATOM 718 C CA . ASP A 1 92 ? 10.496 7.267 -21.421 1.00 76.94 92 ASP A CA 1
ATOM 719 C C . ASP A 1 92 ? 10.120 8.751 -21.468 1.00 76.94 92 ASP A C 1
ATOM 721 O O . ASP A 1 92 ? 8.989 9.134 -21.763 1.00 76.94 92 ASP A O 1
ATOM 725 N N . LEU A 1 93 ? 11.093 9.612 -21.175 1.00 73.44 93 LEU A N 1
ATOM 726 C CA . LEU A 1 93 ? 10.900 11.062 -21.152 1.00 73.44 93 LEU A CA 1
ATOM 727 C C . LEU A 1 93 ? 10.713 11.680 -22.550 1.00 73.44 93 LEU A C 1
ATOM 729 O O . LEU A 1 93 ? 10.502 12.888 -22.649 1.00 73.44 93 LEU A O 1
ATOM 733 N N . ARG A 1 94 ? 10.802 10.898 -23.635 1.00 71.38 94 ARG A N 1
ATOM 734 C CA . ARG A 1 94 ? 10.676 11.406 -25.013 1.00 71.38 94 ARG A CA 1
ATOM 735 C C . ARG A 1 94 ? 9.233 11.575 -25.486 1.00 71.38 94 ARG A C 1
ATOM 737 O O . ARG A 1 94 ? 9.028 12.309 -26.445 1.00 71.38 94 ARG A O 1
ATOM 744 N N . GLU A 1 95 ? 8.255 10.960 -24.822 1.00 57.34 95 GLU A N 1
ATOM 745 C CA . GLU A 1 95 ? 6.826 11.097 -25.167 1.00 57.34 95 GLU A CA 1
ATOM 746 C C . GLU A 1 95 ? 6.077 12.133 -24.308 1.00 57.34 95 GLU A C 1
ATOM 748 O O . GLU A 1 95 ? 4.879 12.335 -24.477 1.00 57.34 95 GLU A O 1
ATOM 753 N N . ALA A 1 96 ? 6.772 12.834 -23.405 1.00 55.56 96 ALA A N 1
ATOM 754 C CA . ALA A 1 96 ? 6.182 13.855 -22.534 1.00 55.56 96 ALA A CA 1
ATOM 755 C C . ALA A 1 96 ? 6.154 15.280 -23.145 1.00 55.56 96 ALA A C 1
ATOM 757 O O . ALA A 1 96 ? 6.024 16.251 -22.395 1.00 55.56 96 ALA A O 1
ATOM 758 N N . ALA A 1 97 ? 6.303 15.420 -24.471 1.00 40.25 97 ALA A N 1
ATOM 759 C CA . ALA A 1 97 ? 6.378 16.701 -25.190 1.00 40.25 97 ALA A CA 1
ATOM 760 C C . ALA A 1 97 ? 5.250 16.883 -26.216 1.00 40.25 97 ALA A C 1
ATOM 762 O O . ALA A 1 97 ? 4.999 15.937 -26.994 1.00 40.25 97 ALA A O 1
#

pLDDT: mean 93.02, std 9.21, range [40.25, 98.38]

Radius of gyration: 15.62 Å; chains: 1; bounding box: 33×29×42 Å

Sequence (97 aa):
MDSNNDGKIDNQDTNFNNLKIWQDKNSDGKLDEGELLSLAQAGVKSLNTNYNYNYNNSNEVDANNNAHKQQGSFTTTAGTTNKMNDVWFDVDLREAA

Foldseek 3Di:
DCPVPPQKQAPVDPCLQVDWAFDDPPPPPDGDPPRTGRCVRVQFGIWGNDDDPVPQADQDADPQRKGFGGWGWTAGVVGDIDIDTDIHDDDDPPPVD